Protein AF-H3GX58-F1 (afdb_monomer)

Structure (mmCIF, N/CA/C/O backbone):
data_AF-H3GX58-F1
#
_entry.id   AF-H3GX58-F1
#
loop_
_atom_site.group_PDB
_atom_site.id
_atom_site.type_symbol
_atom_site.label_atom_id
_atom_site.label_alt_id
_atom_site.label_comp_id
_atom_site.label_asym_id
_atom_site.label_entity_id
_atom_site.label_seq_id
_atom_site.pdbx_PDB_ins_code
_atom_site.Cartn_x
_atom_site.Cartn_y
_atom_site.Cartn_z
_atom_site.occupancy
_atom_site.B_iso_or_equiv
_atom_site.auth_seq_id
_atom_site.auth_comp_id
_atom_site.auth_asym_id
_atom_site.auth_atom_id
_atom_site.pdbx_PDB_model_num
ATOM 1 N N . MET A 1 1 ? 19.363 45.556 27.601 1.00 30.59 1 MET A N 1
ATOM 2 C CA . MET A 1 1 ? 18.027 45.518 26.962 1.00 30.59 1 MET A CA 1
ATOM 3 C C . MET A 1 1 ? 18.211 45.062 25.512 1.00 30.59 1 MET A C 1
ATOM 5 O O . MET A 1 1 ? 19.273 45.334 24.973 1.00 30.59 1 MET A O 1
ATOM 9 N N . PRO A 1 2 ? 17.274 44.264 24.977 1.00 46.59 2 PRO A N 1
ATOM 10 C CA . PRO A 1 2 ? 17.452 42.917 24.390 1.00 46.59 2 PRO A CA 1
ATOM 11 C C . PRO A 1 2 ? 17.790 42.963 22.874 1.00 46.59 2 PRO A C 1
ATOM 13 O O . PRO A 1 2 ? 17.798 44.042 22.308 1.00 46.59 2 PRO A O 1
ATOM 16 N N . THR A 1 3 ? 18.159 41.905 22.139 1.00 39.25 3 THR A N 1
ATOM 17 C CA . THR A 1 3 ? 17.587 40.547 22.049 1.00 39.25 3 THR A CA 1
ATOM 18 C C . THR A 1 3 ? 18.581 39.529 21.481 1.00 39.25 3 THR A C 1
ATOM 20 O O . THR A 1 3 ? 19.145 39.726 20.406 1.00 39.25 3 THR A O 1
ATOM 23 N N . SER A 1 4 ? 18.660 38.377 22.146 1.00 47.44 4 SER A N 1
ATOM 24 C CA . SER A 1 4 ? 18.996 37.083 21.553 1.00 47.44 4 SER A CA 1
ATOM 25 C C . SER A 1 4 ? 18.085 36.768 20.365 1.00 47.44 4 SER A C 1
ATOM 27 O O . SER A 1 4 ? 16.869 36.909 20.493 1.00 47.44 4 SER A O 1
ATOM 29 N N . ARG A 1 5 ? 18.624 36.219 19.271 1.00 39.50 5 ARG A N 1
ATOM 30 C CA . ARG A 1 5 ? 17.885 35.249 18.449 1.00 39.50 5 ARG A CA 1
ATOM 31 C C . ARG A 1 5 ? 18.812 34.120 18.018 1.00 39.50 5 ARG A C 1
ATOM 33 O O . ARG A 1 5 ? 19.776 34.314 17.289 1.00 39.50 5 ARG A O 1
ATOM 40 N N . SER A 1 6 ? 18.491 32.952 18.555 1.00 42.06 6 SER A N 1
ATOM 41 C CA . SER A 1 6 ? 19.088 31.651 18.313 1.00 42.06 6 SER A CA 1
ATOM 42 C C . SER A 1 6 ? 19.029 31.275 16.834 1.00 42.06 6 SER A C 1
ATOM 44 O O . SER A 1 6 ? 17.951 31.094 16.268 1.00 42.06 6 SER A O 1
ATOM 46 N N . ILE A 1 7 ? 20.199 31.098 16.230 1.00 50.59 7 ILE A N 1
ATOM 47 C CA . ILE A 1 7 ? 20.369 30.300 15.018 1.00 50.59 7 ILE A CA 1
ATOM 48 C C . ILE A 1 7 ? 20.452 28.852 15.486 1.00 50.59 7 ILE A C 1
ATOM 50 O O . ILE A 1 7 ? 21.436 28.433 16.087 1.00 50.59 7 ILE A O 1
ATOM 54 N N . GLY A 1 8 ? 19.367 28.122 15.277 1.00 52.12 8 GLY A N 1
ATOM 55 C CA . GLY A 1 8 ? 19.248 26.726 15.664 1.00 52.12 8 GLY A CA 1
ATOM 56 C C . GLY A 1 8 ? 18.028 26.100 15.014 1.00 52.12 8 GLY A C 1
ATOM 57 O O . GLY A 1 8 ? 17.199 25.534 15.711 1.00 52.12 8 GLY A O 1
ATOM 58 N N . ARG A 1 9 ? 17.888 26.252 13.691 1.00 50.12 9 ARG A N 1
ATOM 59 C CA . ARG A 1 9 ? 16.948 25.422 12.932 1.00 50.12 9 ARG A CA 1
ATOM 60 C C . ARG A 1 9 ? 17.572 24.044 12.808 1.00 50.12 9 ARG A C 1
ATOM 62 O O . ARG A 1 9 ? 18.655 23.892 12.243 1.00 50.12 9 ARG A O 1
ATOM 69 N N . THR A 1 10 ? 16.932 23.065 13.426 1.00 60.22 10 THR A N 1
ATOM 70 C CA . THR A 1 10 ? 17.384 21.676 13.386 1.00 60.22 10 THR A CA 1
ATOM 71 C C . THR A 1 10 ? 17.009 21.073 12.033 1.00 60.22 10 THR A C 1
ATOM 73 O O . THR A 1 10 ? 15.975 21.408 11.463 1.00 60.22 10 THR A O 1
ATOM 76 N N . ALA A 1 11 ? 17.836 20.167 11.505 1.00 52.00 11 ALA A N 1
ATOM 77 C CA . ALA A 1 11 ? 17.621 19.521 10.202 1.00 52.00 11 ALA A CA 1
ATOM 78 C C . ALA A 1 11 ? 16.260 18.791 10.070 1.00 52.00 11 ALA A C 1
ATOM 80 O O . ALA A 1 11 ? 15.829 18.479 8.961 1.00 52.00 11 ALA A O 1
ATOM 81 N N . MET A 1 12 ? 15.567 18.545 11.189 1.00 49.41 12 MET A N 1
ATOM 82 C CA . MET A 1 12 ? 14.222 17.966 11.209 1.00 49.41 12 MET A CA 1
ATOM 83 C C . MET A 1 12 ? 13.115 18.965 10.836 1.00 49.41 12 MET A C 1
ATOM 85 O O . MET A 1 12 ? 12.102 18.563 10.265 1.00 49.41 12 MET A O 1
ATOM 89 N N . GLU A 1 13 ? 13.295 20.263 11.095 1.00 49.56 13 GLU A N 1
ATOM 90 C CA . GLU A 1 13 ? 12.314 21.287 10.698 1.00 49.56 13 GLU A CA 1
ATOM 91 C C . GLU A 1 13 ? 12.328 21.493 9.178 1.00 49.56 13 GLU A C 1
ATOM 93 O O . GLU A 1 13 ? 11.277 21.617 8.560 1.00 49.56 13 GLU A O 1
ATOM 98 N N . THR A 1 14 ? 13.496 21.387 8.537 1.00 54.09 14 THR A N 1
ATOM 99 C CA . THR A 1 14 ? 13.608 21.458 7.071 1.00 54.09 14 THR A CA 1
ATOM 100 C C . THR A 1 14 ? 12.988 20.261 6.352 1.00 54.09 14 THR A C 1
ATOM 102 O O . THR A 1 14 ? 12.508 20.415 5.233 1.00 54.09 14 THR A O 1
ATOM 105 N N . THR A 1 15 ? 12.953 19.071 6.965 1.00 51.72 15 THR A N 1
ATOM 106 C CA . THR A 1 15 ? 12.225 17.933 6.376 1.00 51.72 15 THR A CA 1
ATOM 107 C C . THR A 1 15 ? 10.717 18.097 6.508 1.00 51.72 15 THR A C 1
ATOM 109 O O . THR A 1 15 ? 9.992 17.698 5.604 1.00 51.72 15 THR A O 1
ATOM 112 N N . LEU A 1 16 ? 10.243 18.720 7.590 1.00 49.31 16 LEU A N 1
ATOM 113 C CA . LEU A 1 16 ? 8.830 19.062 7.757 1.00 49.31 16 LEU A CA 1
ATOM 114 C C . LEU A 1 16 ? 8.387 20.138 6.756 1.00 49.31 16 LEU A C 1
ATOM 116 O O . LEU A 1 16 ? 7.344 19.960 6.133 1.00 49.31 16 LEU A O 1
ATOM 120 N N . ASP A 1 17 ? 9.211 21.163 6.522 1.00 47.44 17 ASP A N 1
ATOM 121 C CA . ASP A 1 17 ? 8.942 22.203 5.519 1.00 47.44 17 ASP A CA 1
ATOM 122 C C . ASP A 1 17 ? 9.031 21.675 4.070 1.00 47.44 17 ASP A C 1
ATOM 124 O O . ASP A 1 17 ? 8.233 22.052 3.217 1.00 47.44 17 ASP A O 1
ATOM 128 N N . PHE A 1 18 ? 9.930 20.728 3.772 1.00 46.81 18 PHE A N 1
ATOM 129 C CA . PHE A 1 18 ? 9.981 20.064 2.457 1.00 46.81 18 PHE A CA 1
ATOM 130 C C . PHE A 1 18 ? 8.740 19.193 2.185 1.00 46.81 18 PHE A C 1
ATOM 132 O O . PHE A 1 18 ? 8.264 19.105 1.052 1.00 46.81 18 PHE A O 1
ATOM 139 N N . ILE A 1 19 ? 8.190 18.560 3.227 1.00 52.06 19 ILE A N 1
ATOM 140 C CA . ILE A 1 19 ? 6.964 17.753 3.139 1.00 52.06 19 ILE A CA 1
ATOM 141 C C . ILE A 1 19 ? 5.721 18.641 2.944 1.00 52.06 19 ILE A C 1
ATOM 143 O O . ILE A 1 19 ? 4.761 18.210 2.295 1.00 52.06 19 ILE A O 1
ATOM 147 N N . THR A 1 20 ? 5.716 19.866 3.477 1.00 56.41 20 THR A N 1
ATOM 148 C CA . THR A 1 20 ? 4.582 20.798 3.367 1.00 56.41 20 THR A CA 1
ATOM 149 C C . THR A 1 20 ? 4.616 21.647 2.095 1.00 56.41 20 THR A C 1
ATOM 151 O O . THR A 1 20 ? 3.553 21.846 1.506 1.00 56.41 20 THR A O 1
ATOM 154 N N . ASP A 1 21 ? 5.789 22.065 1.609 1.00 40.88 21 ASP A N 1
ATOM 155 C CA . ASP A 1 21 ? 5.924 22.950 0.436 1.00 40.88 21 ASP A CA 1
ATOM 156 C C . ASP A 1 21 ? 5.638 22.228 -0.900 1.00 40.88 21 ASP A C 1
ATOM 158 O O . ASP A 1 21 ? 4.966 22.762 -1.777 1.00 40.88 21 ASP A O 1
ATOM 162 N N . TRP A 1 22 ? 5.984 20.939 -1.022 1.00 51.94 22 TRP A N 1
ATOM 163 C CA . TRP A 1 22 ? 5.491 20.075 -2.118 1.00 51.94 22 TRP A CA 1
ATOM 164 C C . TRP A 1 22 ? 4.062 19.542 -1.878 1.00 51.94 22 TRP A C 1
ATOM 166 O O . TRP A 1 22 ? 3.504 18.805 -2.697 1.00 51.94 22 TRP A O 1
ATOM 176 N N . GLY A 1 23 ? 3.462 19.858 -0.727 1.00 47.84 23 GLY A N 1
ATOM 177 C CA . GLY A 1 23 ? 2.254 19.218 -0.212 1.00 47.84 23 GLY A CA 1
ATOM 178 C C . GLY A 1 23 ? 0.922 19.865 -0.601 1.00 47.84 23 GLY A C 1
ATOM 179 O O . GLY A 1 23 ? -0.115 19.258 -0.296 1.00 47.84 23 GLY A O 1
ATOM 180 N N . MET A 1 24 ? 0.928 21.033 -1.257 1.00 48.12 24 MET A N 1
ATOM 181 C CA . MET A 1 24 ? -0.226 21.952 -1.321 1.00 48.12 24 MET A CA 1
ATOM 182 C C . MET A 1 24 ? -0.728 22.348 -2.726 1.00 48.12 24 MET A C 1
ATOM 184 O O . MET A 1 24 ? -1.589 23.214 -2.806 1.00 48.12 24 MET A O 1
ATOM 188 N N . GLU A 1 25 ? -0.287 21.719 -3.823 1.00 50.00 25 GLU A N 1
ATOM 189 C CA . GLU A 1 25 ? -0.652 22.187 -5.186 1.00 50.00 25 GLU A CA 1
ATOM 190 C C . GLU A 1 25 ? -1.432 21.209 -6.084 1.00 50.00 25 GLU A C 1
ATOM 192 O O . GLU A 1 25 ? -1.632 21.496 -7.256 1.00 50.00 25 GLU A O 1
ATOM 197 N N . LEU A 1 26 ? -1.980 20.095 -5.586 1.00 47.66 26 LEU A N 1
ATOM 198 C CA . LEU A 1 26 ? -2.929 19.321 -6.406 1.00 47.66 26 LEU A CA 1
ATOM 199 C C . LEU A 1 26 ? -4.049 18.683 -5.582 1.00 47.66 26 LEU A C 1
ATOM 201 O O . LEU A 1 26 ? -4.007 17.513 -5.203 1.00 47.66 26 LEU A O 1
ATOM 205 N N . ILE A 1 27 ? -5.080 19.485 -5.324 1.00 47.75 27 ILE A N 1
ATOM 206 C CA . ILE A 1 27 ? -6.461 19.004 -5.288 1.00 47.75 27 ILE A CA 1
ATOM 207 C C . ILE A 1 27 ? -7.276 20.002 -6.097 1.00 47.75 27 ILE A C 1
ATOM 209 O O . ILE A 1 27 ? -7.798 20.957 -5.536 1.00 47.75 27 ILE A O 1
ATOM 213 N N . LEU A 1 28 ? -7.399 19.762 -7.396 1.00 46.69 28 LEU A N 1
ATOM 214 C CA . LEU A 1 28 ? -8.618 20.095 -8.116 1.00 46.69 28 LEU A CA 1
ATOM 215 C C . LEU A 1 28 ? -8.896 18.950 -9.086 1.00 46.69 28 LEU A C 1
ATOM 217 O O . LEU A 1 28 ? -8.022 18.548 -9.843 1.00 46.69 28 LEU A O 1
ATOM 221 N N . GLU A 1 29 ? -10.117 18.434 -8.972 1.00 50.06 29 GLU A N 1
ATOM 222 C CA . GLU A 1 29 ? -10.758 17.448 -9.841 1.00 50.06 29 GLU A CA 1
ATOM 223 C C . GLU A 1 29 ? -10.215 16.020 -9.756 1.00 50.06 29 GLU A C 1
ATOM 225 O O . GLU A 1 29 ? -9.290 15.617 -10.449 1.00 50.06 29 GLU A O 1
ATOM 230 N N . LEU A 1 30 ? -10.884 15.212 -8.932 1.00 44.28 30 LEU A N 1
ATOM 231 C CA . LEU A 1 30 ? -11.646 14.087 -9.468 1.00 44.28 30 LEU A CA 1
ATOM 232 C C . LEU A 1 30 ? -12.655 13.615 -8.417 1.00 44.28 30 LEU A C 1
ATOM 234 O O . LEU A 1 30 ? -12.333 12.928 -7.448 1.00 44.28 30 LEU A O 1
ATOM 238 N N . ASP A 1 31 ? -13.892 14.037 -8.653 1.00 49.56 31 ASP A N 1
ATOM 239 C CA . ASP A 1 31 ? -15.086 13.257 -8.374 1.00 49.56 31 ASP A CA 1
ATOM 240 C C . ASP A 1 31 ? -14.928 11.921 -9.125 1.00 49.56 31 ASP A C 1
ATOM 242 O O . ASP A 1 31 ? -14.965 11.886 -10.354 1.00 49.56 31 ASP A O 1
ATOM 246 N N . VAL A 1 32 ? -14.621 10.833 -8.413 1.00 50.28 32 VAL A N 1
ATOM 247 C CA . VAL A 1 32 ? -14.619 9.483 -8.996 1.00 50.28 32 VAL A CA 1
ATOM 248 C C . VAL A 1 32 ? -15.903 8.807 -8.556 1.00 50.28 32 VAL A C 1
ATOM 250 O O . VAL A 1 32 ? -15.949 8.067 -7.572 1.00 50.28 32 VAL A O 1
ATOM 253 N N . GLY A 1 33 ? -16.955 9.115 -9.310 1.00 40.53 33 GLY A N 1
ATOM 254 C CA . GLY A 1 33 ? -18.113 8.253 -9.441 1.00 40.53 33 GLY A CA 1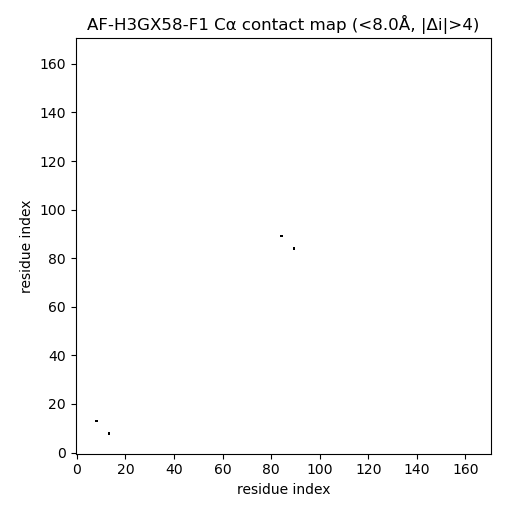
ATOM 255 C C . GLY A 1 33 ? -17.723 6.883 -10.003 1.00 40.53 33 GLY A C 1
ATOM 256 O O . GLY A 1 33 ? -16.738 6.739 -10.723 1.00 40.53 33 GLY A O 1
ATOM 257 N N . GLU A 1 34 ? -18.522 5.891 -9.614 1.00 40.62 34 GLU A N 1
ATOM 258 C CA . GLU A 1 34 ? -18.695 4.577 -10.243 1.00 40.62 34 GLU A CA 1
ATOM 259 C C . GLU A 1 34 ? -17.428 3.871 -10.750 1.00 40.62 34 GLU A C 1
ATOM 261 O O . GLU A 1 34 ? -17.036 3.935 -11.915 1.00 40.62 34 GLU A O 1
ATOM 266 N N . LEU A 1 35 ? -16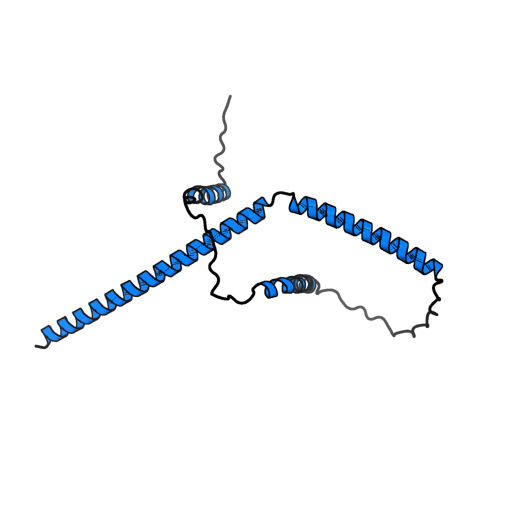.850 3.059 -9.861 1.00 43.09 35 LEU A N 1
ATOM 267 C CA . LEU A 1 35 ? -15.993 1.949 -10.255 1.00 43.09 35 LEU A CA 1
ATOM 268 C C . LEU A 1 35 ? -16.827 0.928 -11.039 1.00 43.09 35 LEU A C 1
ATOM 270 O O . LEU A 1 35 ? -17.618 0.170 -10.479 1.00 43.09 35 LEU A O 1
ATOM 274 N N . ASN A 1 36 ? -16.628 0.952 -12.351 1.00 37.69 36 ASN A N 1
ATOM 275 C CA . ASN A 1 36 ? -17.163 0.011 -13.317 1.00 37.69 36 ASN A CA 1
ATOM 276 C C . ASN A 1 36 ? -16.760 -1.427 -12.939 1.00 37.69 36 ASN A C 1
ATOM 278 O O . ASN A 1 36 ? -15.587 -1.726 -12.704 1.00 37.69 36 ASN A O 1
ATOM 282 N N . ALA A 1 37 ? -17.756 -2.306 -12.861 1.00 46.31 37 ALA A N 1
ATOM 283 C CA . ALA A 1 37 ? -17.604 -3.721 -12.569 1.00 46.31 37 ALA A CA 1
ATOM 284 C C . ALA A 1 37 ? -16.993 -4.442 -13.776 1.00 46.31 37 ALA A C 1
ATOM 286 O O . ALA A 1 37 ? -17.628 -4.548 -14.822 1.00 46.31 37 ALA A O 1
ATOM 287 N N . GLY A 1 38 ? -15.779 -4.968 -13.631 1.00 43.38 38 GLY A N 1
ATOM 288 C CA . GLY A 1 38 ? -15.204 -5.832 -14.657 1.00 43.38 38 GLY A CA 1
ATOM 289 C C . GLY A 1 38 ? -13.691 -5.810 -14.703 1.00 43.38 38 GLY A C 1
ATOM 290 O O . GLY A 1 38 ? -13.142 -5.449 -15.726 1.00 43.38 38 GLY A O 1
ATOM 291 N N . ASP A 1 39 ? -13.039 -6.159 -13.599 1.00 37.88 39 ASP A N 1
ATOM 292 C CA . ASP A 1 39 ? -11.780 -6.906 -13.613 1.00 37.88 39 ASP A CA 1
ATOM 293 C C . ASP A 1 39 ? -11.492 -7.327 -12.177 1.00 37.88 39 ASP A C 1
ATOM 295 O O . ASP A 1 39 ? -11.361 -6.498 -11.284 1.00 37.88 39 ASP A O 1
ATOM 299 N N . SER A 1 40 ? -11.496 -8.637 -11.945 1.00 51.25 40 SER A N 1
ATOM 300 C CA . SER A 1 40 ? -11.355 -9.256 -10.631 1.00 51.25 40 SER A CA 1
ATOM 301 C C . SER A 1 40 ? -9.883 -9.263 -10.204 1.00 51.25 40 SER A C 1
ATOM 303 O O . SER A 1 40 ? -9.110 -10.021 -10.794 1.00 51.25 40 SER A O 1
ATOM 305 N N . PRO A 1 41 ? -9.464 -8.525 -9.156 1.00 46.31 41 PRO A N 1
ATOM 306 C CA . PRO A 1 41 ? -8.197 -8.767 -8.496 1.00 46.31 41 PRO A CA 1
ATOM 307 C C . PRO A 1 41 ? -8.438 -9.701 -7.308 1.00 46.31 41 PRO A C 1
ATOM 309 O O . PRO A 1 41 ? -9.312 -9.483 -6.470 1.00 46.31 41 PRO A O 1
ATOM 312 N N . THR A 1 42 ? -7.654 -10.769 -7.265 1.00 49.94 42 THR A N 1
ATOM 313 C CA . THR A 1 42 ? -7.562 -11.750 -6.185 1.00 49.94 42 THR A CA 1
ATOM 314 C C . THR A 1 42 ? -7.701 -11.095 -4.807 1.00 49.94 42 THR A C 1
ATOM 316 O O . THR A 1 42 ? -6.977 -10.155 -4.478 1.00 49.94 42 THR A O 1
ATOM 319 N N . SER A 1 43 ? -8.662 -11.598 -4.031 1.00 42.16 43 SER A N 1
ATOM 320 C CA . SER A 1 43 ? -9.032 -11.151 -2.688 1.00 42.16 43 SER A CA 1
ATOM 321 C C . SER A 1 43 ? -7.810 -10.994 -1.776 1.00 42.16 43 SER A C 1
ATOM 323 O O . SER A 1 43 ? -7.250 -11.966 -1.282 1.00 42.16 43 SER A O 1
ATOM 325 N N . VAL A 1 44 ? -7.411 -9.747 -1.525 1.00 47.97 44 VAL A N 1
ATOM 326 C CA . VAL A 1 44 ? -6.386 -9.366 -0.533 1.00 47.97 44 VAL A CA 1
ATOM 327 C C . VAL A 1 44 ? -6.891 -9.492 0.913 1.00 47.97 44 VAL A C 1
ATOM 329 O O . VAL A 1 44 ? -6.127 -9.264 1.854 1.00 47.97 44 VAL A O 1
ATOM 332 N N . ALA A 1 45 ? -8.161 -9.870 1.102 1.00 46.19 45 ALA A N 1
ATOM 333 C CA . ALA A 1 45 ? -8.779 -10.036 2.414 1.00 46.19 45 ALA A CA 1
ATOM 334 C C . ALA A 1 45 ? -8.238 -11.254 3.187 1.00 46.19 45 ALA A C 1
ATOM 336 O O . ALA A 1 45 ? -8.230 -11.216 4.412 1.00 46.19 45 ALA A O 1
ATOM 337 N N . ASP A 1 46 ? -7.681 -12.264 2.508 1.00 45.28 46 ASP A N 1
ATOM 338 C CA . ASP A 1 46 ? -7.143 -13.468 3.168 1.00 45.28 46 ASP A CA 1
ATOM 339 C C . ASP A 1 46 ? -5.723 -13.271 3.738 1.00 45.28 46 ASP A C 1
ATOM 341 O O . ASP A 1 46 ? -5.194 -14.130 4.440 1.00 45.28 46 ASP A O 1
ATOM 345 N N . THR A 1 47 ? -5.082 -12.129 3.466 1.00 49.72 47 THR A N 1
ATOM 346 C CA . THR A 1 47 ? -3.707 -11.846 3.925 1.00 49.72 47 THR A CA 1
ATOM 347 C C . THR A 1 47 ? -3.630 -11.198 5.309 1.00 49.72 47 THR A C 1
ATOM 349 O O . THR A 1 47 ? -2.543 -11.132 5.882 1.00 49.72 47 THR A O 1
ATOM 352 N N . PHE A 1 48 ? -4.746 -10.701 5.854 1.00 42.34 48 PHE A N 1
ATOM 353 C CA . PHE A 1 48 ? -4.739 -9.946 7.115 1.00 42.34 48 PHE A CA 1
ATOM 354 C C . PHE A 1 48 ? -4.886 -10.813 8.377 1.00 42.34 48 PHE A C 1
ATOM 356 O O . PHE A 1 48 ? -4.462 -10.375 9.444 1.00 42.34 48 PHE A O 1
ATOM 363 N N . ASP A 1 49 ? -5.354 -12.059 8.258 1.00 48.19 49 ASP A N 1
ATOM 364 C CA . ASP A 1 49 ? -5.475 -12.997 9.391 1.00 48.19 49 ASP A CA 1
ATOM 365 C C . ASP A 1 49 ? -4.136 -13.656 9.798 1.00 48.19 49 ASP A C 1
ATOM 367 O O . ASP A 1 49 ? -4.051 -14.356 10.804 1.00 48.19 49 ASP A O 1
ATOM 371 N N . ALA A 1 50 ? -3.048 -13.421 9.053 1.00 49.12 50 ALA A N 1
ATOM 372 C CA . ALA A 1 50 ? -1.737 -14.033 9.311 1.00 49.12 50 ALA A CA 1
ATOM 373 C C . ALA A 1 50 ? -0.846 -13.257 10.309 1.00 49.12 50 ALA A C 1
ATOM 375 O O . ALA A 1 50 ? 0.272 -13.688 10.606 1.00 49.12 50 ALA A O 1
ATOM 376 N N . ILE A 1 51 ? -1.299 -12.109 10.826 1.00 55.50 51 ILE A N 1
ATOM 377 C CA . ILE A 1 51 ? -0.459 -11.203 11.632 1.00 55.50 51 ILE A CA 1
ATOM 378 C C . ILE A 1 51 ? -0.313 -11.680 13.091 1.00 55.50 51 ILE A C 1
ATOM 380 O O . ILE A 1 51 ? 0.719 -11.419 13.717 1.00 55.50 51 ILE A O 1
ATOM 384 N N . ASP A 1 52 ? -1.246 -12.486 13.605 1.00 57.28 52 ASP A N 1
ATOM 385 C CA . ASP A 1 52 ? -1.179 -13.016 14.979 1.00 57.28 52 ASP A CA 1
ATOM 386 C C . ASP A 1 52 ? -0.005 -13.994 15.200 1.00 57.28 52 ASP A C 1
ATOM 388 O O . ASP A 1 52 ? 0.471 -14.168 16.324 1.00 57.28 52 ASP A O 1
ATOM 392 N N . GLY A 1 53 ? 0.535 -14.589 14.130 1.00 54.75 53 GLY A N 1
ATOM 393 C CA . GLY A 1 53 ? 1.691 -15.491 14.201 1.00 54.75 53 GLY A CA 1
ATOM 394 C C . GLY A 1 53 ? 3.044 -14.784 14.349 1.00 54.75 53 GLY A C 1
ATOM 395 O O . GLY A 1 53 ? 4.001 -15.376 14.855 1.00 54.75 53 GLY A O 1
ATOM 396 N N . PHE A 1 54 ? 3.149 -13.514 13.945 1.00 58.38 54 PHE A N 1
ATOM 397 C CA . PHE A 1 54 ? 4.431 -12.802 13.926 1.00 58.38 54 PHE A CA 1
ATOM 398 C C . PHE A 1 54 ? 4.850 -12.305 15.321 1.00 58.38 54 PHE A C 1
ATOM 400 O O . PHE A 1 54 ? 6.040 -12.260 15.638 1.00 58.38 54 PHE A O 1
ATOM 407 N N . GLY A 1 55 ? 3.879 -12.015 16.196 1.00 58.12 55 GLY A N 1
ATOM 408 C CA . GLY A 1 55 ? 4.139 -11.578 17.573 1.00 58.12 55 GLY A CA 1
ATOM 409 C C . GLY A 1 55 ? 4.807 -12.655 18.436 1.00 58.12 55 GLY A C 1
ATOM 410 O O . GLY A 1 55 ? 5.752 -12.367 19.168 1.00 58.12 55 GLY A O 1
ATOM 411 N N . HIS A 1 56 ? 4.389 -13.917 18.293 1.00 62.31 56 HIS A N 1
ATOM 412 C CA . HIS A 1 56 ? 4.963 -15.037 19.049 1.00 62.31 56 HIS A CA 1
ATOM 413 C C . HIS A 1 56 ? 6.409 -15.359 18.622 1.00 62.31 56 HIS A C 1
ATOM 415 O O . HIS A 1 56 ? 7.232 -15.775 19.440 1.00 62.31 56 HIS A O 1
ATOM 421 N N . PHE A 1 57 ? 6.744 -15.140 17.346 1.00 65.81 57 PHE A N 1
ATOM 422 C CA . PHE A 1 57 ? 8.096 -15.346 16.820 1.00 65.81 57 PHE A CA 1
ATOM 423 C C . PHE A 1 57 ? 9.110 -14.369 17.436 1.00 65.81 57 PHE A C 1
ATOM 425 O O . PHE A 1 57 ? 10.204 -14.779 17.826 1.00 65.81 57 PHE A O 1
ATOM 432 N N . LEU A 1 58 ? 8.731 -13.097 17.602 1.00 64.94 58 LEU A N 1
ATOM 433 C CA . LEU A 1 58 ? 9.605 -12.084 18.199 1.00 64.94 58 LEU A CA 1
ATOM 434 C C . LEU A 1 58 ? 9.787 -12.277 19.712 1.00 64.94 58 LEU A C 1
ATOM 436 O O . LEU A 1 58 ? 10.890 -12.065 20.211 1.00 64.94 58 LEU A O 1
ATOM 440 N N . SER A 1 59 ? 8.762 -12.753 20.430 1.00 60.78 59 SER A N 1
ATOM 441 C CA . SER A 1 59 ? 8.889 -13.084 21.859 1.00 60.78 59 SER A CA 1
ATOM 442 C C . SER A 1 59 ? 9.780 -14.303 22.123 1.00 60.78 59 SER A C 1
ATOM 444 O O . SER A 1 59 ? 10.462 -14.346 23.142 1.00 60.78 59 SER A O 1
ATOM 446 N N . SER A 1 60 ? 9.826 -15.277 21.208 1.00 56.50 60 SER A N 1
ATOM 447 C CA . SER A 1 60 ? 10.671 -16.469 21.372 1.00 56.50 60 SER A CA 1
ATOM 448 C C . SER A 1 60 ? 12.150 -16.226 21.042 1.00 56.50 60 SER A C 1
ATOM 450 O O . SER A 1 60 ? 12.996 -17.027 21.439 1.00 56.50 60 SER A O 1
ATOM 452 N N . ALA A 1 61 ? 12.482 -15.160 20.308 1.00 54.09 61 ALA A N 1
ATOM 453 C CA . ALA A 1 61 ? 13.844 -14.903 19.839 1.00 54.09 61 ALA A CA 1
ATOM 454 C C . ALA A 1 61 ? 14.753 -14.244 20.896 1.00 54.09 61 ALA A C 1
ATOM 456 O O . ALA A 1 61 ? 15.972 -14.226 20.726 1.00 54.09 61 ALA A O 1
ATOM 457 N N . THR A 1 62 ? 14.191 -13.715 21.989 1.00 52.53 62 THR A N 1
ATOM 458 C CA . THR A 1 62 ? 14.944 -12.919 22.977 1.00 52.53 62 THR A CA 1
ATOM 459 C C . THR A 1 62 ? 15.287 -13.642 24.279 1.00 52.53 62 THR A C 1
ATOM 461 O O . THR A 1 62 ? 15.987 -13.068 25.108 1.00 52.53 62 THR A O 1
ATOM 464 N N . GLU A 1 63 ? 14.871 -14.896 24.476 1.00 47.28 63 GLU A N 1
ATOM 465 C CA . GLU A 1 63 ? 15.036 -15.589 25.763 1.00 47.28 63 GLU A CA 1
ATOM 466 C C . GLU A 1 63 ? 15.799 -16.916 25.628 1.00 47.28 63 GLU A C 1
ATOM 468 O O . GLU A 1 63 ? 15.306 -18.001 25.914 1.00 47.28 63 GLU A O 1
ATOM 473 N N . ALA A 1 64 ? 17.054 -16.834 25.182 1.00 51.94 64 ALA A N 1
ATOM 474 C CA . ALA A 1 64 ? 17.991 -17.953 25.237 1.00 51.94 64 ALA A CA 1
ATOM 475 C C . ALA A 1 64 ? 19.227 -17.553 26.044 1.00 51.94 64 ALA A C 1
ATOM 477 O O . ALA A 1 64 ? 20.208 -17.068 25.482 1.00 51.94 64 ALA A O 1
ATOM 478 N N . LYS A 1 65 ? 19.153 -17.745 27.368 1.00 52.34 65 LYS A N 1
ATOM 479 C CA . LYS A 1 65 ? 20.277 -18.026 28.281 1.00 52.34 65 LYS A CA 1
ATOM 480 C C . LYS A 1 65 ? 19.752 -18.142 29.714 1.00 52.34 65 LYS A C 1
ATOM 482 O O . LYS A 1 65 ? 19.667 -17.138 30.409 1.00 52.34 65 LYS A O 1
ATOM 487 N N . GLN A 1 66 ? 19.494 -19.364 30.179 1.00 42.81 66 GLN A N 1
ATOM 488 C CA . GLN A 1 66 ? 19.779 -19.730 31.569 1.00 42.81 66 GLN A CA 1
ATOM 489 C C . GLN A 1 66 ? 19.853 -21.250 31.753 1.00 42.81 66 GLN A C 1
ATOM 491 O O . GLN A 1 66 ? 19.090 -22.027 31.189 1.00 42.81 66 GLN A O 1
ATOM 496 N N . SER A 1 67 ? 20.886 -21.629 32.494 1.00 42.56 67 SER A N 1
ATOM 497 C CA . SER A 1 67 ? 21.412 -22.959 32.782 1.00 42.56 67 SER A CA 1
ATOM 498 C C . SER A 1 67 ? 20.414 -23.907 33.445 1.00 42.56 67 SER A C 1
ATOM 500 O O . SER A 1 67 ? 19.698 -23.517 34.360 1.00 42.56 67 SER A O 1
ATOM 502 N N . ILE A 1 68 ? 20.471 -25.176 33.039 1.00 43.59 68 ILE A N 1
ATOM 503 C CA . ILE A 1 68 ? 19.714 -26.311 33.580 1.00 43.59 68 ILE A CA 1
ATOM 504 C C . ILE A 1 68 ? 20.232 -26.680 34.984 1.00 43.59 68 ILE A C 1
ATOM 506 O O . ILE A 1 68 ? 21.402 -27.052 35.102 1.00 43.59 68 ILE A O 1
ATOM 510 N N . PRO A 1 69 ? 19.389 -26.694 36.035 1.00 42.19 69 PRO A N 1
ATOM 511 C CA . PRO A 1 69 ? 19.632 -27.482 37.233 1.00 42.19 69 PRO A CA 1
ATOM 512 C C . PRO A 1 69 ? 18.943 -28.845 37.091 1.00 42.19 69 PRO A C 1
ATOM 514 O O . PRO A 1 69 ? 17.734 -28.944 36.886 1.00 42.19 69 PRO A O 1
ATOM 517 N N . VAL A 1 70 ? 19.733 -29.906 37.225 1.00 52.72 70 VAL A N 1
ATOM 518 C CA . VAL A 1 70 ? 19.268 -31.291 37.353 1.00 52.72 70 VAL A CA 1
ATOM 519 C C . VAL A 1 70 ? 18.487 -31.437 38.667 1.00 52.72 70 VAL A C 1
ATOM 521 O O . VAL A 1 70 ? 19.044 -31.202 39.737 1.00 52.72 70 VAL A O 1
ATOM 524 N N . GLN A 1 71 ? 17.217 -31.849 38.601 1.00 52.34 71 GLN A N 1
ATOM 525 C CA . GLN A 1 71 ? 16.412 -32.291 39.752 1.00 52.34 71 GLN A CA 1
ATOM 526 C C . GLN A 1 71 ? 15.535 -33.502 39.365 1.00 52.34 71 GLN A C 1
ATOM 528 O O . GLN A 1 71 ? 15.244 -33.698 38.183 1.00 52.34 71 GLN A O 1
ATOM 533 N N . PRO A 1 72 ? 15.197 -34.368 40.337 1.00 49.25 72 PRO A N 1
ATOM 534 C CA . PRO A 1 72 ? 15.058 -35.803 40.130 1.00 49.25 72 PRO A CA 1
ATOM 535 C C . PRO A 1 72 ? 13.612 -36.275 39.918 1.00 49.25 72 PRO A C 1
ATOM 537 O O . PRO A 1 72 ? 12.668 -35.675 40.413 1.00 49.25 72 PRO A O 1
ATOM 540 N N . SER A 1 73 ? 13.515 -37.419 39.231 1.00 55.47 73 SER A N 1
ATOM 541 C CA . SER A 1 73 ? 12.487 -38.479 39.259 1.00 55.47 73 SER A CA 1
ATOM 542 C C . SER A 1 73 ? 11.003 -38.105 39.499 1.00 55.47 73 SER A C 1
ATOM 544 O O . SER A 1 73 ? 10.645 -37.626 40.577 1.00 55.47 73 SER A O 1
ATOM 546 N N . PRO A 1 74 ? 10.087 -38.441 38.566 1.00 53.34 74 PRO A N 1
ATOM 547 C CA . PRO A 1 74 ? 8.660 -38.181 38.724 1.00 53.34 74 PRO A CA 1
ATOM 548 C C . PRO A 1 74 ? 8.027 -39.112 39.771 1.00 53.34 74 PRO A C 1
ATOM 550 O O . PRO A 1 74 ? 7.901 -40.320 39.574 1.00 53.34 74 PRO A O 1
ATOM 553 N N . GLN A 1 75 ? 7.570 -38.531 40.882 1.00 54.75 75 GLN A N 1
ATOM 554 C CA . GLN A 1 75 ? 6.659 -39.199 41.810 1.00 54.75 75 GLN A CA 1
ATOM 555 C C . GLN A 1 75 ? 5.273 -39.371 41.165 1.00 54.75 75 GLN A C 1
ATOM 557 O O . GLN A 1 75 ? 4.748 -38.456 40.529 1.00 54.75 75 GLN A O 1
ATOM 562 N N . CYS A 1 76 ? 4.679 -40.555 41.352 1.00 50.41 76 CYS A N 1
ATOM 563 C CA . CYS A 1 76 ? 3.341 -40.924 40.886 1.00 50.41 76 CYS A CA 1
ATOM 564 C C . CYS A 1 76 ? 2.278 -39.848 41.192 1.00 50.41 76 CYS A C 1
ATOM 566 O O . CYS A 1 76 ? 2.157 -39.427 42.348 1.00 50.41 76 CYS A O 1
ATOM 568 N N . PRO A 1 77 ? 1.430 -39.457 40.219 1.00 56.91 77 PRO A N 1
ATOM 569 C CA . PRO A 1 77 ? 0.328 -38.545 40.479 1.00 56.91 77 PRO A CA 1
ATOM 570 C C . PRO A 1 77 ? -0.718 -39.243 41.351 1.00 56.91 77 PRO A C 1
ATOM 572 O O . PRO A 1 77 ? -1.410 -40.170 40.929 1.00 56.91 77 PRO A O 1
ATOM 575 N N . THR A 1 78 ? -0.862 -38.776 42.589 1.00 58.56 78 THR A N 1
ATOM 576 C CA . THR A 1 78 ? -1.998 -39.150 43.426 1.00 58.56 78 THR A CA 1
ATOM 577 C C . THR A 1 78 ? -3.278 -38.627 42.768 1.00 58.56 78 THR A C 1
ATOM 579 O O . THR A 1 78 ? -3.457 -37.430 42.537 1.00 58.56 78 THR A O 1
ATOM 582 N N . SER A 1 79 ? -4.174 -39.547 42.407 1.00 60.84 79 SER A N 1
ATOM 583 C CA . SER A 1 79 ? -5.460 -39.239 41.780 1.00 60.84 79 SER A CA 1
ATOM 584 C C . SER A 1 79 ? -6.303 -38.367 42.726 1.00 60.84 79 SER A C 1
ATOM 586 O O . SER A 1 79 ? -6.886 -38.855 43.702 1.00 60.84 79 SER A O 1
ATOM 588 N N . LYS A 1 80 ? -6.395 -37.064 42.439 1.00 68.19 80 LYS A N 1
ATOM 589 C CA . LYS A 1 80 ? -7.322 -36.161 43.129 1.00 68.19 80 LYS A CA 1
ATOM 590 C C . LYS A 1 80 ? -8.745 -36.522 42.699 1.00 68.19 80 LYS A C 1
ATOM 592 O O . LYS A 1 80 ? -9.135 -36.290 41.558 1.00 68.19 80 LYS A O 1
ATOM 597 N N . LYS A 1 81 ? -9.527 -37.100 43.617 1.00 61.09 81 LYS A N 1
ATOM 598 C CA . LYS A 1 81 ? -10.947 -37.420 43.401 1.00 61.09 81 LYS A CA 1
ATOM 599 C C . LYS A 1 81 ? -11.689 -36.160 42.937 1.00 61.09 81 LYS A C 1
ATOM 601 O O . LYS A 1 81 ? -11.775 -35.173 43.668 1.00 61.09 81 LYS A O 1
ATOM 606 N N . ARG A 1 82 ? -12.215 -36.203 41.712 1.00 66.69 82 ARG A N 1
ATOM 607 C CA . ARG A 1 82 ? -12.972 -35.123 41.070 1.00 66.69 82 ARG A CA 1
ATOM 608 C C . ARG A 1 82 ? -14.260 -34.892 41.870 1.00 66.69 82 ARG A C 1
ATOM 610 O O . ARG A 1 82 ? -15.164 -35.725 41.850 1.00 66.69 82 ARG A O 1
ATOM 617 N N . LYS A 1 83 ? -14.316 -33.805 42.648 1.00 74.56 83 LYS A N 1
ATOM 618 C CA . LYS A 1 83 ? -15.511 -33.445 43.426 1.00 74.56 83 LYS A CA 1
ATOM 619 C C . LYS A 1 83 ? -16.638 -33.098 42.452 1.00 74.56 83 LYS A C 1
ATOM 621 O O . LYS A 1 83 ? -16.430 -32.321 41.523 1.00 74.56 83 LYS A O 1
ATOM 626 N N . ARG A 1 84 ? -17.815 -33.692 42.650 1.00 77.19 84 ARG A N 1
ATOM 627 C CA . ARG A 1 84 ? -19.016 -33.355 41.879 1.00 77.19 84 ARG A CA 1
ATOM 628 C C . ARG A 1 84 ? -19.458 -31.948 42.282 1.00 77.19 84 ARG A C 1
ATOM 630 O O . ARG A 1 84 ? -19.703 -31.718 43.463 1.00 77.19 84 ARG A O 1
ATOM 637 N N . GLN A 1 85 ? -19.520 -31.023 41.327 1.00 78.62 85 GLN A N 1
ATOM 638 C CA . GLN A 1 85 ? -20.127 -29.714 41.557 1.00 78.62 85 GLN A CA 1
ATOM 639 C C . GLN A 1 85 ? -21.636 -29.889 41.679 1.00 78.62 85 GLN A C 1
ATOM 641 O O . GLN A 1 85 ? -22.250 -30.628 40.906 1.00 78.62 85 GLN A O 1
ATOM 646 N N . THR A 1 86 ? -22.231 -29.246 42.678 1.00 88.00 86 THR A N 1
ATOM 647 C CA . THR A 1 86 ? -23.690 -29.218 42.778 1.00 88.00 86 THR A CA 1
ATOM 648 C C . THR A 1 86 ? -24.247 -28.255 41.727 1.00 88.00 86 THR A C 1
ATOM 650 O O . THR A 1 86 ? -23.572 -27.283 41.381 1.00 88.00 86 THR A O 1
ATOM 653 N N . PRO A 1 87 ? -25.485 -28.458 41.243 1.00 90.19 87 PRO A N 1
ATOM 654 C CA . PRO A 1 87 ? -26.108 -27.534 40.294 1.00 90.19 87 PRO A CA 1
ATOM 655 C C . PRO A 1 87 ? -26.078 -26.075 40.771 1.00 90.19 87 PRO A C 1
ATOM 657 O O . PRO A 1 87 ? -25.830 -25.170 39.986 1.00 90.19 87 PRO A O 1
ATOM 660 N N . LYS A 1 88 ? -26.236 -25.850 42.083 1.00 92.38 88 LYS A N 1
ATOM 661 C CA . LYS A 1 88 ? -26.130 -24.520 42.695 1.00 92.38 88 LYS A CA 1
ATOM 662 C C . LYS A 1 88 ? -24.737 -23.900 42.527 1.00 92.38 88 LYS A C 1
ATOM 664 O O . LYS A 1 88 ? -24.639 -22.744 42.143 1.00 92.38 88 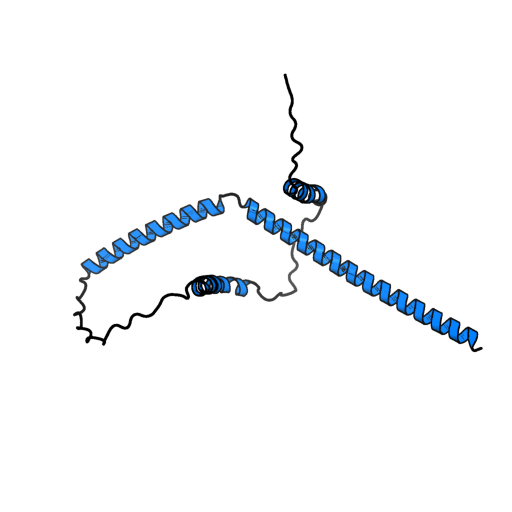LYS A O 1
ATOM 669 N N . GLN A 1 89 ? -23.673 -24.668 42.773 1.00 92.38 89 GLN A N 1
ATOM 670 C CA . GLN A 1 89 ? -22.296 -24.186 42.605 1.00 92.38 89 GLN A CA 1
ATOM 671 C C . GLN A 1 89 ? -21.987 -23.819 41.154 1.00 92.38 89 GLN A C 1
ATOM 673 O O . GLN A 1 89 ? -21.258 -22.860 40.912 1.00 92.38 89 GLN A O 1
ATOM 678 N N . GLU A 1 90 ? -22.542 -24.564 40.199 1.00 93.25 90 GLU A N 1
ATOM 679 C CA . GLU A 1 90 ? -22.374 -24.243 38.784 1.00 93.25 90 GLU A CA 1
ATOM 680 C C . GLU A 1 90 ? -23.150 -22.978 38.401 1.00 93.25 90 GLU A C 1
ATOM 682 O O . GLU A 1 90 ? -22.594 -22.111 37.739 1.00 93.25 90 GLU A O 1
ATOM 687 N N . ILE A 1 91 ? -24.381 -22.801 38.893 1.00 95.50 91 ILE A N 1
ATOM 688 C CA . ILE A 1 91 ? -25.153 -21.565 38.677 1.00 95.50 91 ILE A CA 1
ATOM 689 C C . ILE A 1 91 ? -24.413 -20.344 39.240 1.00 95.50 91 ILE A C 1
ATOM 691 O O . ILE A 1 91 ? -24.295 -19.330 38.553 1.00 95.50 91 ILE A O 1
ATOM 695 N N . ASP A 1 92 ? -23.883 -20.434 40.461 1.00 96.12 92 ASP A N 1
ATOM 696 C CA . ASP A 1 92 ? -23.149 -19.326 41.084 1.00 96.12 92 ASP A CA 1
ATOM 697 C C . ASP A 1 92 ? -21.865 -18.998 40.303 1.00 96.12 92 ASP A C 1
ATOM 699 O O . ASP A 1 92 ? -21.543 -17.829 40.073 1.00 96.12 92 ASP A O 1
ATOM 703 N N . ARG A 1 93 ? -21.160 -20.027 39.817 1.00 95.88 93 ARG A N 1
ATOM 704 C CA . ARG A 1 93 ? -19.986 -19.865 38.951 1.00 95.88 93 ARG A CA 1
ATOM 705 C C . ARG A 1 93 ? -20.342 -19.203 37.620 1.00 95.88 93 ARG A C 1
ATOM 707 O O . ARG A 1 93 ? -19.619 -18.309 37.185 1.00 95.88 93 ARG A O 1
ATOM 714 N N . LEU A 1 94 ? -21.422 -19.640 36.976 1.00 96.75 94 LEU A N 1
ATOM 715 C CA . LEU A 1 94 ? -21.866 -19.100 35.692 1.00 96.75 94 LEU A CA 1
ATOM 716 C C . LEU A 1 94 ? -22.289 -17.637 35.821 1.00 96.75 94 LEU A C 1
ATOM 718 O O . LEU A 1 94 ? -21.880 -16.832 34.993 1.00 96.75 94 LEU A O 1
ATOM 722 N N . ARG A 1 95 ? -22.994 -17.265 36.894 1.00 97.75 95 ARG A N 1
ATOM 723 C CA . ARG A 1 95 ? -23.344 -15.861 37.182 1.00 97.75 95 ARG A CA 1
ATOM 724 C C . ARG A 1 95 ? -22.113 -14.984 37.384 1.00 97.75 95 ARG A C 1
ATOM 726 O O . ARG A 1 95 ? -22.063 -13.859 36.897 1.00 97.75 95 ARG A O 1
ATOM 733 N N . LEU A 1 96 ? -21.101 -15.496 38.085 1.00 97.56 96 LEU A N 1
ATOM 734 C CA . LEU A 1 96 ? -19.841 -14.777 38.257 1.00 97.56 96 LEU A CA 1
ATOM 735 C C . LEU A 1 96 ? -19.101 -14.615 36.921 1.00 97.56 96 LEU A C 1
ATOM 737 O O . LEU A 1 96 ? -18.523 -13.560 36.663 1.00 97.56 96 LEU A O 1
ATOM 741 N N . LEU A 1 97 ? -19.102 -15.644 36.071 1.00 97.62 97 LEU A N 1
ATOM 742 C CA . LEU A 1 97 ? -18.511 -15.568 34.734 1.00 97.62 97 LEU A CA 1
ATOM 743 C C . LEU A 1 97 ? -19.251 -14.570 33.847 1.00 97.62 97 LEU A C 1
ATOM 745 O O . LEU A 1 97 ? -18.597 -13.726 33.246 1.00 97.62 97 LEU A O 1
ATOM 749 N N . GLU A 1 98 ? -20.580 -14.629 33.813 1.00 98.00 98 GLU A N 1
ATOM 750 C CA . GLU A 1 98 ? -21.428 -13.680 33.093 1.00 98.00 98 GLU A CA 1
ATOM 751 C C . GLU A 1 98 ? -21.113 -12.248 33.526 1.00 98.00 98 GLU A C 1
ATOM 753 O O . GLU A 1 98 ? -20.748 -11.428 32.692 1.00 98.00 98 GLU A O 1
ATOM 758 N N . TYR A 1 99 ? -21.122 -11.972 34.832 1.00 98.06 99 TYR A N 1
ATOM 759 C CA . TYR A 1 99 ? -20.783 -10.653 35.363 1.00 98.06 99 TYR A CA 1
ATOM 760 C C . TYR A 1 99 ? -19.397 -10.167 34.905 1.00 98.06 99 TYR A C 1
ATOM 762 O O . TYR A 1 99 ? -19.247 -9.033 34.449 1.00 98.06 99 TYR A O 1
ATOM 770 N N . ASN A 1 100 ? -18.375 -11.024 34.994 1.00 97.50 100 ASN A N 1
ATOM 771 C CA . ASN A 1 100 ? -17.016 -10.660 34.590 1.00 97.50 100 ASN A CA 1
ATOM 772 C C . ASN A 1 100 ? -16.895 -10.432 33.079 1.00 97.50 100 ASN A C 1
ATOM 774 O O . ASN A 1 100 ? -16.192 -9.514 32.656 1.00 97.50 100 ASN A O 1
ATOM 778 N N . LEU A 1 101 ? -17.555 -11.262 32.271 1.00 97.50 101 LEU A N 1
ATOM 779 C CA . LEU A 1 101 ? -17.540 -11.142 30.816 1.00 97.50 101 LEU A CA 1
ATOM 780 C C . LEU A 1 101 ? -18.281 -9.886 30.364 1.00 97.50 101 LEU A C 1
ATOM 782 O O . LEU A 1 101 ? -17.733 -9.147 29.553 1.00 97.50 101 LEU A O 1
ATOM 786 N N . THR A 1 102 ? -19.450 -9.597 30.936 1.00 97.56 102 THR A N 1
ATOM 787 C CA . THR A 1 102 ? -20.206 -8.369 30.659 1.00 97.56 102 THR A CA 1
ATOM 788 C C . THR A 1 102 ? -19.379 -7.139 31.003 1.00 97.56 102 THR A C 1
ATOM 790 O O . THR A 1 102 ? -19.201 -6.265 30.160 1.00 97.56 102 THR A O 1
ATOM 793 N N . ARG A 1 103 ? -18.752 -7.118 32.185 1.00 97.38 103 ARG A N 1
ATOM 794 C CA . ARG A 1 103 ? -17.870 -6.015 32.584 1.00 97.38 103 ARG A CA 1
ATOM 795 C C . ARG A 1 103 ? -16.686 -5.841 31.630 1.00 97.38 103 ARG A C 1
ATOM 797 O O . ARG A 1 103 ? -16.308 -4.718 31.312 1.00 97.38 103 ARG A O 1
ATOM 804 N N . ARG A 1 104 ? -16.094 -6.948 31.170 1.00 95.94 104 ARG A N 1
ATOM 805 C CA . ARG A 1 104 ? -14.969 -6.912 30.228 1.00 95.94 104 ARG A CA 1
ATOM 806 C C . ARG A 1 104 ? -15.401 -6.424 28.846 1.00 95.94 104 ARG A C 1
ATOM 808 O O . ARG A 1 104 ? -14.664 -5.688 28.193 1.00 95.94 104 ARG A O 1
ATOM 815 N N . LEU A 1 105 ? -16.597 -6.808 28.418 1.00 95.88 105 LEU A N 1
ATOM 816 C CA . LEU A 1 105 ? -17.195 -6.360 27.169 1.00 95.88 105 LEU A CA 1
ATOM 817 C C . LEU A 1 105 ? -17.466 -4.852 27.221 1.00 95.88 105 LEU A C 1
ATOM 819 O O . LEU A 1 105 ? -17.057 -4.144 26.305 1.00 95.88 105 LEU A O 1
ATOM 823 N N . GLU A 1 106 ? -18.042 -4.349 28.314 1.00 95.00 106 GLU A N 1
ATOM 824 C CA . GLU A 1 106 ? -18.252 -2.913 28.534 1.00 95.00 106 GLU A CA 1
ATOM 825 C C . GLU A 1 106 ? -16.936 -2.125 28.478 1.00 95.00 106 GLU A C 1
ATOM 827 O O . GLU A 1 106 ? -16.868 -1.108 27.790 1.00 95.00 106 GLU A O 1
ATOM 832 N N . THR A 1 107 ? -15.865 -2.607 29.124 1.00 92.88 107 THR A N 1
ATOM 833 C CA . THR A 1 107 ? -14.550 -1.944 29.048 1.00 92.88 107 THR A CA 1
ATOM 834 C C . THR A 1 107 ? -14.005 -1.893 27.625 1.00 92.88 107 THR A C 1
ATOM 836 O O . THR A 1 107 ? -13.593 -0.828 27.172 1.00 92.88 107 THR A O 1
ATOM 839 N N . VAL A 1 108 ? -14.070 -3.007 26.888 1.00 91.62 108 VAL A N 1
ATOM 840 C CA . VAL A 1 108 ? -13.582 -3.063 25.501 1.00 91.62 108 VAL A CA 1
ATOM 841 C C . VAL A 1 108 ? -14.425 -2.172 24.592 1.00 91.62 108 VAL A C 1
ATOM 843 O O . VAL A 1 108 ? -13.890 -1.503 23.712 1.00 91.62 108 VAL A O 1
ATOM 846 N N . GLN A 1 109 ? -15.740 -2.116 24.800 1.00 89.19 109 GLN A N 1
ATOM 847 C CA . GLN A 1 109 ? -16.606 -1.216 24.045 1.00 89.19 109 GLN A CA 1
ATOM 848 C C . GLN A 1 109 ? -16.264 0.246 24.320 1.00 89.19 109 GLN A C 1
ATOM 850 O O . GLN A 1 109 ? -16.127 1.013 23.365 1.00 89.19 109 GLN A O 1
ATOM 855 N N . LEU A 1 110 ? -16.060 0.621 25.584 1.00 85.56 110 LEU A N 1
ATOM 856 C CA . LEU A 1 110 ? -15.674 1.978 25.961 1.00 85.56 110 LEU A CA 1
ATOM 857 C C . LEU A 1 110 ? -14.333 2.374 25.320 1.00 85.56 110 LEU A C 1
ATOM 859 O O . LEU A 1 110 ? -14.240 3.434 24.705 1.00 85.56 110 LEU A O 1
ATOM 863 N N . GLU A 1 111 ? -13.331 1.494 25.386 1.00 82.75 111 GLU A N 1
ATOM 864 C CA . GLU A 1 111 ? -12.020 1.672 24.744 1.00 82.75 111 GLU A CA 1
ATOM 865 C C . GLU A 1 111 ? -12.130 1.750 23.215 1.00 82.75 111 GLU A C 1
ATOM 867 O O . GLU A 1 111 ? -11.516 2.596 22.573 1.00 82.75 111 GLU A O 1
ATOM 872 N N . SER A 1 112 ? -12.963 0.915 22.596 1.00 77.44 112 SER A N 1
ATOM 873 C CA . SER A 1 112 ? -13.167 0.965 21.146 1.00 77.44 112 SER A CA 1
ATOM 874 C C . SER A 1 112 ? -13.856 2.259 20.708 1.00 77.44 112 SER A C 1
ATOM 876 O O . SER A 1 112 ? -13.549 2.790 19.640 1.00 77.44 112 SER A O 1
ATOM 878 N N . HIS A 1 113 ? -14.760 2.801 21.529 1.00 71.44 113 HIS A N 1
ATOM 879 C CA . HIS A 1 113 ? -15.412 4.077 21.267 1.00 71.44 113 HIS A CA 1
ATOM 880 C C . HIS A 1 113 ? -14.443 5.246 21.424 1.00 71.44 113 HIS A C 1
ATOM 882 O O . HIS A 1 113 ? -14.501 6.165 20.607 1.00 71.44 113 HIS A O 1
ATOM 888 N N . THR A 1 114 ? -13.524 5.213 22.393 1.00 64.81 114 THR A N 1
ATOM 889 C CA .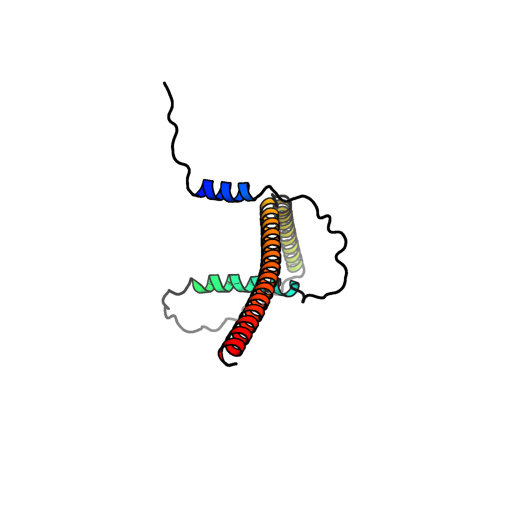 THR A 1 114 ? -12.478 6.240 22.513 1.00 64.81 114 THR A CA 1
ATOM 890 C C . THR A 1 114 ? -11.445 6.139 21.395 1.00 64.81 114 THR A C 1
ATOM 892 O O . THR A 1 114 ? -11.043 7.175 20.882 1.00 64.81 114 THR A O 1
ATOM 895 N N . VAL A 1 115 ? -11.082 4.939 20.933 1.00 65.00 115 VAL A N 1
ATOM 896 C CA . VAL A 1 115 ? -10.179 4.746 19.780 1.00 65.00 115 VAL A CA 1
ATOM 897 C C . VAL A 1 115 ? -10.848 5.139 18.458 1.00 65.00 115 VAL A C 1
ATOM 899 O O . VAL A 1 115 ? -10.216 5.745 17.601 1.00 65.00 115 VAL A O 1
ATOM 902 N N . ARG A 1 116 ? -12.143 4.853 18.277 1.00 63.00 116 ARG A N 1
ATOM 903 C CA . ARG A 1 116 ? -12.893 5.285 17.082 1.00 63.00 116 ARG A CA 1
ATOM 904 C C . ARG A 1 116 ? -13.175 6.787 17.066 1.00 63.00 116 ARG A C 1
ATOM 906 O O . ARG A 1 116 ? -13.256 7.364 15.983 1.00 63.00 116 ARG A O 1
ATOM 913 N N . SER A 1 117 ? -13.338 7.400 18.239 1.00 59.78 117 SER A N 1
ATOM 914 C CA . SER A 1 117 ? -13.604 8.841 18.382 1.00 59.78 117 SER A CA 1
ATOM 915 C C . SER A 1 117 ? -12.324 9.674 18.506 1.00 59.78 117 SER A C 1
ATOM 917 O O . SER A 1 117 ? -12.346 10.873 18.240 1.00 59.78 117 SER A O 1
ATOM 919 N N . GLY A 1 118 ? -11.211 9.055 18.899 1.00 57.34 118 GLY A N 1
ATOM 920 C CA . GLY A 1 118 ? -9.902 9.674 19.040 1.00 57.34 118 GLY A CA 1
ATOM 921 C C . GLY A 1 118 ? -9.196 9.768 17.696 1.00 57.34 118 GLY A C 1
ATOM 922 O O . GLY A 1 118 ? -8.680 8.780 17.193 1.00 57.34 118 GLY A O 1
ATOM 923 N N . ASP A 1 119 ? -9.204 10.969 17.118 1.00 63.06 119 ASP A N 1
ATOM 924 C CA . ASP A 1 119 ? -8.276 11.454 16.095 1.00 63.06 119 ASP A CA 1
ATOM 925 C C . ASP A 1 119 ? -7.726 10.394 15.117 1.00 63.06 119 ASP A C 1
ATOM 927 O O . ASP A 1 119 ? -6.528 10.129 15.044 1.00 63.06 119 ASP A O 1
ATOM 931 N N . ASN A 1 120 ? -8.593 9.916 14.216 1.00 71.94 120 ASN A N 1
ATOM 932 C CA . ASN A 1 120 ? -8.242 9.188 12.980 1.00 71.94 120 ASN A CA 1
ATOM 933 C C . ASN A 1 120 ? -7.288 9.961 12.032 1.00 71.94 120 ASN A C 1
ATOM 935 O O . ASN A 1 120 ? -7.094 9.572 10.880 1.00 71.94 120 ASN A O 1
ATOM 939 N N . LYS A 1 121 ? -6.704 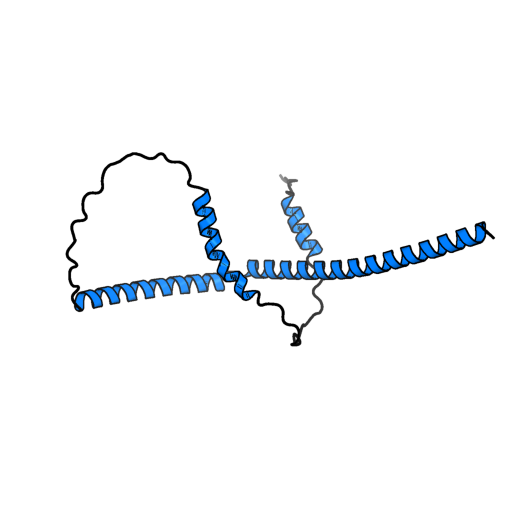11.077 12.476 1.00 76.88 121 LYS A N 1
ATOM 940 C CA . LYS A 1 121 ? -5.810 11.954 11.717 1.00 76.88 121 LYS A CA 1
ATOM 941 C C . LYS A 1 121 ? -4.590 11.197 11.204 1.00 76.88 121 LYS A C 1
ATOM 943 O O . LYS A 1 121 ? -4.221 11.386 10.049 1.00 76.88 121 LYS A O 1
ATOM 948 N N . GLU A 1 122 ? -4.020 10.308 12.014 1.00 80.88 122 GLU A N 1
ATOM 949 C CA . GLU A 1 122 ? -2.884 9.477 11.608 1.00 80.88 122 GLU A CA 1
ATOM 950 C C . GLU A 1 122 ? -3.277 8.483 10.504 1.00 80.88 122 GLU A C 1
ATOM 952 O O . GLU A 1 122 ? -2.622 8.407 9.465 1.00 80.88 122 GLU A O 1
ATOM 957 N N . LEU A 1 123 ? -4.406 7.786 10.663 1.00 82.69 123 LEU A N 1
ATOM 958 C CA . LEU A 1 123 ? -4.918 6.871 9.640 1.00 82.69 123 LEU A CA 1
ATOM 959 C C . LEU A 1 123 ? -5.222 7.611 8.325 1.00 82.69 123 LEU A C 1
ATOM 961 O O . LEU A 1 123 ? -4.902 7.127 7.239 1.00 82.69 123 LEU A O 1
ATOM 965 N N . ILE A 1 124 ? -5.838 8.793 8.413 1.00 84.94 124 ILE A N 1
ATOM 966 C CA . ILE A 1 124 ? -6.136 9.646 7.255 1.00 84.94 124 ILE A CA 1
ATOM 967 C C . ILE A 1 124 ? -4.838 10.112 6.587 1.00 84.94 124 ILE A C 1
ATOM 969 O O . ILE A 1 124 ? -4.748 10.089 5.358 1.00 84.94 124 ILE A O 1
ATOM 973 N N . PHE A 1 125 ? -3.826 10.498 7.366 1.00 86.44 125 PHE A N 1
ATOM 974 C CA . PHE A 1 125 ? -2.512 10.880 6.854 1.00 86.44 125 PHE A CA 1
ATOM 975 C C . PHE A 1 125 ? -1.876 9.744 6.045 1.00 86.44 125 PHE A C 1
ATOM 977 O O . PHE A 1 125 ? -1.54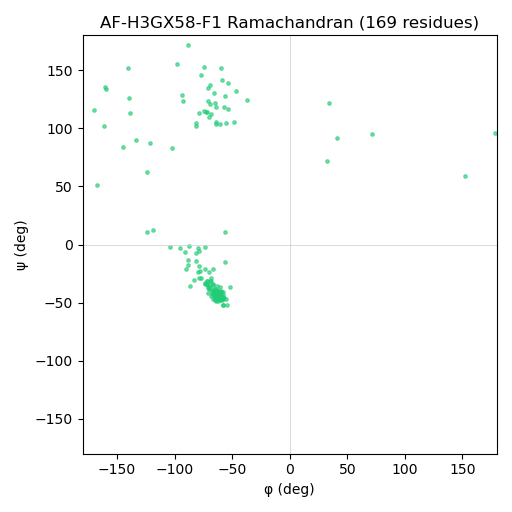1 9.945 4.875 1.00 86.44 125 PHE A O 1
ATOM 984 N N . TRP A 1 126 ? -1.796 8.538 6.612 1.00 89.06 126 TRP A N 1
ATOM 985 C CA . TRP A 1 126 ? -1.207 7.387 5.925 1.00 89.06 126 TRP A CA 1
ATOM 986 C C . TRP A 1 126 ? -1.986 6.984 4.675 1.00 89.06 126 TRP A C 1
ATOM 988 O O . TRP A 1 126 ? -1.378 6.702 3.642 1.00 89.06 126 TRP A O 1
ATOM 998 N N . LYS A 1 127 ? -3.322 7.042 4.713 1.00 87.19 127 LYS A N 1
ATOM 999 C CA . LYS A 1 127 ? -4.159 6.815 3.524 1.00 87.19 127 LYS A CA 1
ATOM 1000 C C . LYS A 1 127 ? -3.850 7.814 2.408 1.00 87.19 127 LYS A C 1
ATOM 1002 O O . LYS A 1 127 ? -3.691 7.415 1.256 1.00 87.19 127 LYS A O 1
ATOM 1007 N N . ARG A 1 128 ? -3.728 9.105 2.738 1.00 88.94 128 ARG A N 1
ATOM 1008 C CA . ARG A 1 128 ? -3.389 10.153 1.758 1.00 88.94 128 ARG A CA 1
ATOM 1009 C C . ARG A 1 128 ? -1.990 9.954 1.185 1.00 88.94 128 ARG A C 1
ATOM 1011 O O . ARG A 1 128 ? -1.806 10.106 -0.021 1.00 88.94 128 ARG A O 1
ATOM 1018 N N . LEU A 1 129 ? -1.020 9.597 2.023 1.00 91.12 129 LEU A N 1
ATOM 1019 C CA . LEU A 1 129 ? 0.346 9.346 1.577 1.00 91.12 129 LEU A CA 1
ATOM 1020 C C . LEU A 1 129 ? 0.420 8.131 0.643 1.00 91.12 129 LEU A C 1
ATOM 1022 O O . LEU A 1 129 ? 1.019 8.225 -0.427 1.00 91.12 129 LEU A O 1
ATOM 1026 N N . ALA A 1 130 ? -0.247 7.032 1.000 1.00 90.94 130 ALA A N 1
ATOM 1027 C CA . ALA A 1 130 ? -0.311 5.830 0.173 1.00 90.94 130 ALA A CA 1
ATOM 1028 C C . ALA A 1 130 ? -0.957 6.108 -1.195 1.00 90.94 130 ALA A C 1
ATOM 1030 O O . ALA A 1 130 ? -0.428 5.690 -2.225 1.00 90.94 130 ALA A O 1
ATOM 1031 N N . ALA A 1 131 ? -2.052 6.876 -1.226 1.00 91.19 131 ALA A N 1
ATOM 1032 C CA . ALA A 1 131 ? -2.698 7.277 -2.475 1.00 91.19 131 ALA A CA 1
ATOM 1033 C C . ALA A 1 131 ? -1.758 8.098 -3.377 1.00 91.19 131 ALA A C 1
ATOM 1035 O O . ALA A 1 131 ? -1.659 7.829 -4.575 1.00 91.19 131 ALA A O 1
ATOM 1036 N N . ARG A 1 132 ? -1.011 9.053 -2.804 1.00 91.56 132 ARG A N 1
ATOM 1037 C CA . ARG A 1 132 ? -0.021 9.853 -3.548 1.00 91.56 132 ARG A CA 1
ATOM 1038 C C . ARG A 1 132 ? 1.109 8.992 -4.107 1.00 91.56 132 ARG A C 1
ATOM 1040 O O . ARG A 1 132 ? 1.459 9.129 -5.277 1.00 91.56 132 ARG A O 1
ATOM 1047 N N . GLN A 1 133 ? 1.658 8.087 -3.299 1.00 95.00 133 GLN A N 1
ATOM 1048 C CA . GLN A 1 133 ? 2.715 7.172 -3.742 1.00 95.00 133 GLN A CA 1
ATOM 1049 C C . GLN A 1 133 ? 2.240 6.276 -4.887 1.00 95.00 133 GLN A C 1
ATOM 1051 O O . GLN A 1 133 ? 2.963 6.075 -5.863 1.00 95.00 133 GLN A O 1
ATOM 1056 N N . TYR A 1 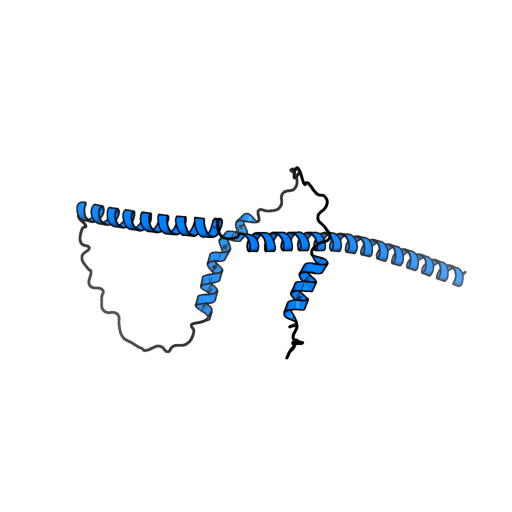134 ? 1.004 5.782 -4.803 1.00 92.81 134 TYR A N 1
ATOM 1057 C CA . TYR A 1 134 ? 0.398 5.003 -5.874 1.00 92.81 134 TYR A CA 1
ATOM 1058 C C . TYR A 1 134 ? 0.288 5.810 -7.176 1.00 92.81 134 TYR A C 1
ATOM 1060 O O . TYR A 1 134 ? 0.726 5.341 -8.226 1.00 92.81 134 TYR A O 1
ATOM 1068 N N . GLN A 1 135 ? -0.217 7.045 -7.115 1.00 94.12 135 GLN A N 1
ATOM 1069 C CA . GLN A 1 135 ? -0.314 7.919 -8.289 1.00 94.12 135 GLN A CA 1
ATOM 1070 C C . GLN A 1 135 ? 1.056 8.208 -8.915 1.00 94.12 135 GLN A C 1
ATOM 1072 O O . GLN A 1 135 ? 1.211 8.107 -10.132 1.00 94.12 135 GLN A O 1
ATOM 1077 N N . GLN A 1 136 ? 2.066 8.511 -8.093 1.00 93.69 136 GLN A N 1
ATOM 1078 C CA . GLN A 1 136 ? 3.433 8.735 -8.569 1.00 93.69 136 GLN A CA 1
ATOM 1079 C C . GLN A 1 136 ? 4.001 7.497 -9.261 1.00 93.69 136 GLN A C 1
ATOM 1081 O O . GLN A 1 136 ? 4.595 7.611 -10.335 1.00 93.69 136 GLN A O 1
ATOM 1086 N N . ARG A 1 137 ? 3.778 6.309 -8.687 1.00 97.12 137 ARG A N 1
ATOM 1087 C CA . ARG A 1 137 ? 4.176 5.045 -9.306 1.00 97.12 137 ARG A CA 1
ATOM 1088 C C . ARG A 1 137 ? 3.535 4.900 -10.686 1.00 97.12 137 ARG A C 1
ATOM 1090 O O . ARG A 1 137 ? 4.265 4.699 -11.653 1.00 97.12 137 ARG A O 1
ATOM 1097 N N . V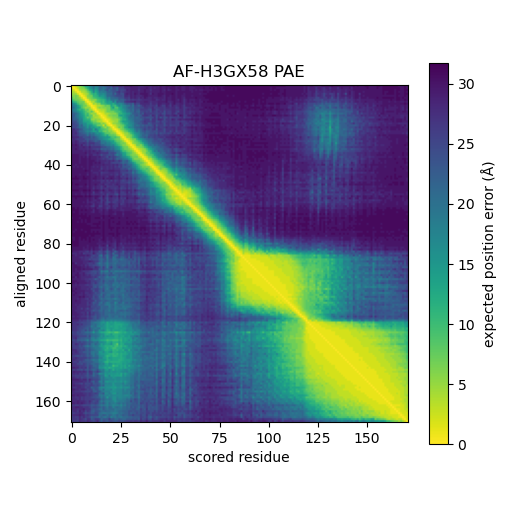AL A 1 138 ? 2.216 5.054 -10.793 1.00 96.69 138 VAL A N 1
ATOM 1098 C CA . VAL A 1 138 ? 1.491 4.933 -12.070 1.00 96.69 138 VAL A CA 1
ATOM 1099 C C . VAL A 1 138 ? 2.020 5.928 -13.108 1.00 96.69 138 VAL A C 1
ATOM 1101 O O . VAL A 1 138 ? 2.329 5.533 -14.232 1.00 96.69 138 VAL A O 1
ATOM 1104 N N . ALA A 1 139 ? 2.199 7.197 -12.733 1.00 94.38 139 ALA A N 1
ATOM 1105 C CA . ALA A 1 139 ? 2.747 8.218 -13.628 1.00 94.38 139 ALA A CA 1
ATOM 1106 C C . ALA A 1 139 ? 4.167 7.859 -14.102 1.00 94.38 139 ALA A C 1
ATOM 1108 O O . ALA A 1 139 ? 4.484 7.962 -15.289 1.00 94.38 139 ALA A O 1
ATOM 1109 N N . SER A 1 140 ? 5.010 7.368 -13.190 1.00 93.25 140 SER A N 1
ATOM 1110 C CA . SER A 1 140 ? 6.370 6.932 -13.515 1.00 93.25 140 SER A CA 1
ATOM 1111 C C . SER A 1 140 ? 6.386 5.728 -14.461 1.00 93.25 140 SER A C 1
ATOM 1113 O O . SER A 1 140 ? 7.211 5.669 -15.373 1.00 93.25 140 SER A O 1
ATOM 1115 N N . GLU A 1 141 ? 5.455 4.786 -14.292 1.00 97.50 141 GLU A N 1
ATOM 1116 C CA . GLU A 1 141 ? 5.331 3.607 -15.147 1.00 97.50 141 GLU A CA 1
ATOM 1117 C C . GLU A 1 141 ? 4.908 4.010 -16.564 1.00 97.50 141 GLU A C 1
ATOM 1119 O O . GLU A 1 141 ? 5.511 3.548 -17.539 1.00 97.50 141 GLU A O 1
ATOM 1124 N N . GLN A 1 142 ? 3.939 4.920 -16.691 1.00 97.50 142 GLN A N 1
ATOM 1125 C CA . GLN A 1 142 ? 3.505 5.463 -17.981 1.00 97.50 142 GLN A CA 1
ATOM 1126 C C . GLN A 1 142 ? 4.644 6.193 -18.702 1.00 97.50 142 GLN A C 1
ATOM 1128 O O . GLN A 1 142 ? 4.908 5.933 -19.881 1.00 97.50 142 GLN A O 1
ATOM 1133 N N . GLU A 1 143 ? 5.367 7.060 -17.994 1.00 97.06 143 GLU A N 1
ATOM 1134 C CA . GLU A 1 143 ? 6.492 7.794 -18.570 1.00 97.06 143 GLU A CA 1
ATOM 1135 C C . GLU A 1 143 ? 7.630 6.851 -18.976 1.00 97.06 143 GLU A C 1
ATOM 1137 O O . GLU A 1 143 ? 8.175 6.958 -20.074 1.00 97.06 143 GLU A O 1
ATOM 1142 N N . ASN A 1 144 ? 7.945 5.850 -18.153 1.00 98.19 144 ASN A N 1
ATOM 1143 C CA . ASN A 1 144 ? 8.945 4.839 -18.485 1.00 98.19 144 ASN A CA 1
ATOM 1144 C C . ASN A 1 144 ? 8.570 4.079 -19.769 1.00 98.19 144 ASN A C 1
ATOM 1146 O O . ASN A 1 144 ? 9.411 3.886 -20.652 1.00 98.19 144 ASN A O 1
ATOM 1150 N N . GLN A 1 145 ? 7.297 3.704 -19.929 1.00 98.31 145 GLN A N 1
ATOM 1151 C CA . GLN A 1 145 ? 6.812 3.100 -21.173 1.00 98.31 145 GLN A CA 1
ATOM 1152 C C . GLN A 1 145 ? 6.966 4.047 -22.371 1.00 98.31 145 GLN A C 1
ATOM 1154 O O . GLN A 1 145 ? 7.406 3.615 -23.443 1.00 98.31 145 GLN A O 1
ATOM 1159 N N . ARG A 1 146 ? 6.643 5.334 -22.207 1.00 98.38 146 ARG A N 1
ATOM 1160 C CA . ARG A 1 146 ? 6.822 6.352 -23.252 1.00 98.38 146 ARG A CA 1
ATOM 1161 C C . ARG A 1 146 ? 8.293 6.484 -23.654 1.00 98.38 146 ARG A C 1
ATOM 1163 O O . ARG A 1 146 ? 8.606 6.449 -24.847 1.00 98.38 146 ARG A O 1
ATOM 1170 N N . LEU A 1 147 ? 9.196 6.565 -22.680 1.00 98.31 147 LEU A N 1
ATOM 1171 C CA . LEU A 1 147 ? 10.641 6.654 -22.899 1.00 98.31 147 LEU A CA 1
ATOM 1172 C C . LEU A 1 147 ? 11.184 5.413 -23.605 1.00 98.31 147 LEU A C 1
ATOM 1174 O O . LEU A 1 147 ? 11.933 5.545 -24.572 1.00 98.31 147 LEU A O 1
ATOM 1178 N N . LYS A 1 148 ? 10.753 4.212 -23.205 1.00 98.44 148 LYS A N 1
ATOM 1179 C CA . LYS A 1 148 ? 11.120 2.960 -23.886 1.00 98.44 148 LYS A CA 1
ATOM 1180 C C . LYS A 1 148 ? 10.737 2.984 -25.366 1.00 98.44 148 LYS A C 1
ATOM 1182 O O . LYS A 1 148 ? 11.567 2.658 -26.216 1.00 98.44 148 LYS A O 1
ATOM 1187 N N . LYS A 1 149 ? 9.513 3.418 -25.689 1.00 98.38 149 LYS A N 1
ATOM 1188 C CA . LYS A 1 149 ? 9.054 3.565 -27.084 1.00 98.38 149 LYS A CA 1
ATOM 1189 C C . LYS A 1 149 ? 9.901 4.584 -27.851 1.00 98.38 149 LYS A C 1
ATOM 1191 O O . LYS A 1 149 ? 10.311 4.319 -28.982 1.00 98.38 149 LYS A O 1
ATOM 1196 N N . LEU A 1 150 ? 10.195 5.728 -27.233 1.00 98.31 150 LEU A N 1
ATOM 1197 C CA . LEU A 1 150 ? 11.014 6.772 -27.845 1.00 98.31 150 LEU A CA 1
ATOM 1198 C C . LEU A 1 150 ? 12.431 6.271 -28.147 1.00 98.31 150 LEU A C 1
ATOM 1200 O O . LEU A 1 150 ? 12.906 6.425 -29.271 1.00 98.31 150 LEU A O 1
ATOM 1204 N N . VAL A 1 151 ? 13.084 5.629 -27.178 1.00 98.38 151 VAL A N 1
ATOM 1205 C CA . VAL A 1 151 ? 14.428 5.058 -27.340 1.00 98.38 151 VAL A CA 1
ATOM 1206 C C . VAL A 1 151 ? 14.440 4.010 -28.450 1.00 98.38 151 VAL A C 1
ATOM 1208 O O . VAL A 1 151 ? 15.297 4.074 -29.331 1.00 98.38 151 VAL A O 1
ATOM 1211 N N . ALA A 1 152 ? 13.462 3.100 -28.479 1.00 98.19 152 ALA A N 1
ATOM 1212 C CA . ALA A 1 152 ? 13.351 2.100 -29.539 1.00 98.19 152 ALA A CA 1
ATOM 1213 C C . ALA A 1 152 ? 13.247 2.743 -30.936 1.00 98.19 152 ALA A C 1
ATOM 1215 O O . ALA A 1 152 ? 13.950 2.331 -31.862 1.00 98.19 152 ALA A O 1
ATOM 1216 N N . SER A 1 153 ? 12.438 3.799 -31.076 1.00 97.81 153 SER A N 1
ATOM 1217 C CA . SER A 1 153 ? 12.316 4.563 -32.325 1.00 97.81 153 SER A CA 1
ATOM 1218 C C . SER A 1 153 ? 13.642 5.217 -32.736 1.00 97.81 153 SER A C 1
ATOM 1220 O O . SER A 1 153 ? 14.069 5.095 -33.888 1.00 97.81 153 SER A O 1
ATOM 1222 N N . ARG A 1 154 ? 14.353 5.844 -31.789 1.00 97.56 154 ARG A N 1
ATOM 1223 C CA . ARG A 1 154 ? 15.659 6.473 -32.055 1.00 97.56 154 ARG A CA 1
ATOM 1224 C C . ARG A 1 154 ? 16.720 5.456 -32.463 1.00 97.56 154 ARG A C 1
ATOM 1226 O O . ARG A 1 154 ? 17.448 5.708 -33.421 1.00 97.56 154 ARG A O 1
ATOM 1233 N N . ILE A 1 155 ? 16.763 4.297 -31.808 1.00 98.19 155 ILE A N 1
ATOM 1234 C CA . ILE A 1 155 ? 17.658 3.195 -32.185 1.00 98.19 155 ILE A CA 1
ATOM 1235 C C . ILE A 1 155 ? 17.341 2.716 -33.605 1.00 98.19 155 ILE A C 1
ATOM 1237 O O . ILE A 1 155 ? 18.253 2.553 -34.414 1.00 98.19 155 ILE A O 1
ATOM 1241 N N . ALA A 1 156 ? 16.063 2.510 -33.935 1.00 97.38 156 ALA A N 1
ATOM 1242 C CA . ALA A 1 156 ? 15.661 2.077 -35.271 1.00 97.38 156 ALA A CA 1
ATOM 1243 C C . ALA A 1 156 ? 16.052 3.100 -36.350 1.00 97.38 156 ALA A C 1
ATOM 1245 O O . ALA A 1 156 ? 16.535 2.715 -37.413 1.00 97.38 156 ALA A O 1
ATOM 1246 N N . HIS A 1 157 ? 15.881 4.393 -36.072 1.00 97.50 157 HIS A N 1
ATOM 1247 C CA . HIS A 1 157 ? 16.293 5.464 -36.975 1.00 97.50 157 HIS A CA 1
ATOM 1248 C C . HIS A 1 157 ? 17.816 5.494 -37.175 1.00 97.50 157 HIS A C 1
ATOM 1250 O O . HIS A 1 157 ? 18.286 5.495 -38.310 1.00 97.50 157 HIS A O 1
ATOM 1256 N N . ALA A 1 158 ? 18.591 5.438 -36.088 1.00 97.50 158 ALA A N 1
ATOM 1257 C CA . ALA A 1 158 ? 20.052 5.414 -36.149 1.00 97.50 158 ALA A CA 1
ATOM 1258 C C . ALA A 1 158 ? 20.581 4.207 -36.941 1.00 97.50 158 ALA A C 1
ATOM 1260 O O . ALA A 1 158 ? 21.485 4.356 -37.760 1.00 97.50 158 ALA A O 1
ATOM 1261 N N . LYS A 1 159 ? 19.975 3.024 -36.760 1.00 97.00 159 LYS A N 1
ATOM 1262 C CA . LYS A 1 159 ? 20.314 1.824 -37.540 1.00 97.00 159 LYS A CA 1
ATOM 1263 C C . LYS A 1 159 ? 20.087 2.029 -39.037 1.00 97.00 159 LYS A C 1
ATOM 1265 O O . LYS A 1 159 ? 20.976 1.703 -39.813 1.00 97.00 159 LYS A O 1
ATOM 1270 N N . ARG A 1 160 ? 18.942 2.600 -39.436 1.00 95.75 160 ARG A N 1
ATOM 1271 C CA . ARG A 1 160 ? 18.634 2.878 -40.854 1.00 95.75 160 ARG A CA 1
ATOM 1272 C C . ARG A 1 160 ? 19.616 3.864 -41.480 1.00 95.75 160 ARG A C 1
ATOM 1274 O O . ARG A 1 160 ? 20.059 3.653 -42.606 1.00 95.75 160 ARG A O 1
ATOM 1281 N N . LEU A 1 161 ? 19.967 4.922 -40.750 1.00 95.44 161 LEU A N 1
ATOM 1282 C CA . LEU A 1 161 ? 20.969 5.879 -41.215 1.00 95.44 161 LEU A CA 1
ATOM 1283 C C . LEU A 1 161 ? 22.325 5.203 -41.401 1.00 95.44 161 LEU A C 1
ATOM 1285 O O . LEU A 1 161 ? 22.933 5.355 -42.452 1.00 95.44 161 LEU A O 1
ATOM 1289 N N . ASN A 1 162 ? 22.762 4.401 -40.429 1.00 95.06 162 ASN A N 1
ATOM 1290 C CA . ASN A 1 162 ? 24.024 3.677 -40.528 1.00 95.06 162 ASN A CA 1
ATOM 1291 C C . ASN A 1 162 ? 24.045 2.737 -41.747 1.00 95.06 162 ASN A C 1
ATOM 1293 O O . ASN A 1 162 ? 24.988 2.760 -42.530 1.00 95.06 162 ASN A O 1
ATOM 1297 N N . THR A 1 163 ? 22.970 1.974 -41.980 1.00 93.75 163 THR A N 1
ATOM 1298 C CA . THR A 1 163 ? 22.880 1.109 -43.168 1.00 93.75 163 THR A CA 1
ATOM 1299 C C . THR A 1 163 ? 22.913 1.901 -44.474 1.00 93.75 163 THR A C 1
ATOM 1301 O O . THR A 1 163 ? 23.589 1.479 -45.406 1.00 93.75 163 THR A O 1
ATOM 1304 N N . SER A 1 164 ? 22.242 3.057 -44.537 1.00 94.19 164 SER A N 1
ATOM 1305 C CA . SER A 1 164 ? 22.263 3.916 -45.727 1.00 94.19 164 SER A CA 1
ATOM 1306 C C . SER A 1 164 ? 23.654 4.490 -45.987 1.00 94.19 164 SER A C 1
ATOM 1308 O O . SER A 1 164 ? 24.096 4.491 -47.129 1.00 94.19 164 SER A O 1
ATOM 1310 N N . VAL A 1 165 ? 24.346 4.958 -44.944 1.00 94.12 165 VAL A N 1
ATOM 1311 C CA . VAL A 1 165 ? 25.705 5.506 -45.062 1.00 94.12 165 VAL A CA 1
ATOM 1312 C C . VAL A 1 165 ? 26.675 4.431 -45.544 1.00 94.12 165 VAL A C 1
ATOM 1314 O O . VAL A 1 165 ? 27.452 4.672 -46.465 1.00 94.12 165 VAL A O 1
ATOM 1317 N N . LEU A 1 166 ? 26.598 3.221 -44.982 1.00 92.75 166 LEU A N 1
ATOM 1318 C CA . LEU A 1 166 ? 27.410 2.099 -45.451 1.00 92.75 166 LEU A CA 1
ATOM 1319 C C . LEU A 1 166 ? 27.124 1.796 -46.929 1.00 92.75 166 LEU A C 1
ATOM 1321 O O . LEU A 1 166 ? 28.057 1.707 -47.718 1.00 92.75 166 LEU A O 1
ATOM 1325 N N . GLN A 1 167 ? 25.857 1.731 -47.343 1.00 90.25 167 GLN A N 1
ATOM 1326 C CA . GLN A 1 167 ? 25.501 1.504 -48.749 1.00 90.25 167 GLN A CA 1
ATOM 1327 C C . GLN A 1 167 ? 26.026 2.591 -49.697 1.00 90.25 167 GLN A C 1
ATOM 1329 O O . GLN A 1 167 ? 26.425 2.262 -50.809 1.00 90.25 167 GLN A O 1
ATOM 1334 N N . THR A 1 168 ? 26.055 3.859 -49.278 1.00 92.19 168 THR A N 1
ATOM 1335 C CA . THR A 1 168 ? 26.617 4.953 -50.093 1.00 92.19 168 THR A CA 1
ATOM 1336 C C . THR A 1 168 ? 28.141 4.953 -50.169 1.00 92.19 168 THR A C 1
ATOM 1338 O O . THR A 1 168 ? 28.686 5.565 -51.072 1.00 92.19 168 THR A O 1
ATOM 1341 N N . ILE A 1 169 ? 28.837 4.314 -49.225 1.00 89.81 169 ILE A N 1
ATOM 1342 C CA . ILE A 1 169 ? 30.306 4.216 -49.239 1.00 89.81 169 ILE A CA 1
ATOM 1343 C C . ILE A 1 169 ? 30.777 3.059 -50.135 1.00 89.81 169 ILE A C 1
ATOM 1345 O O . ILE A 1 169 ? 31.869 3.123 -50.691 1.00 89.81 169 ILE A O 1
ATOM 1349 N N . TYR A 1 170 ? 29.979 1.993 -50.253 1.00 78.81 170 TYR A N 1
ATOM 1350 C CA . TYR A 1 170 ? 30.337 0.781 -51.002 1.00 78.81 170 TYR A CA 1
ATOM 1351 C C . TYR A 1 170 ? 29.822 0.741 -52.456 1.00 78.81 170 TYR A C 1
ATOM 1353 O O . TYR A 1 170 ? 30.127 -0.225 -53.154 1.00 78.81 170 TYR A O 1
ATOM 1361 N N . ASN A 1 171 ? 29.065 1.748 -52.907 1.00 60.91 171 ASN A N 1
ATOM 1362 C CA . ASN A 1 171 ? 28.681 1.954 -54.315 1.00 60.91 171 ASN A CA 1
ATOM 1363 C C . ASN A 1 171 ? 29.420 3.162 -54.887 1.00 60.91 171 ASN A C 1
ATOM 1365 O O . ASN A 1 171 ? 29.784 3.105 -56.080 1.00 60.91 171 ASN A O 1
#

Radius of gyration: 34.7 Å; Cα contacts (8 Å, |Δi|>4): 2; chains: 1; bounding box: 56×86×98 Å

Solvent-accessible surface area (backbone atoms only — not comparable to full-atom values): 11080 Å² total; per-residue (Å²): 136,90,80,90,77,85,89,74,84,54,77,67,58,57,53,53,50,56,57,50,72,77,61,75,85,82,89,77,89,78,88,79,74,80,86,77,89,83,79,89,74,81,76,71,74,76,66,66,78,61,58,76,62,56,60,59,54,60,64,66,71,74,74,86,84,82,84,90,79,92,79,80,81,89,76,81,82,77,82,75,78,81,75,82,78,50,73,66,57,51,50,56,49,49,52,53,50,50,52,53,48,52,54,51,48,52,52,50,50,53,52,50,50,49,59,73,67,47,72,61,58,64,61,52,48,53,53,53,50,52,52,50,53,51,52,53,49,54,54,49,50,53,50,51,52,52,50,52,52,50,52,51,52,52,52,55,52,52,51,53,50,52,55,52,52,51,54,66,71,78,106

Mean predicted aligned error: 20.94 Å

Secondary structure (DSSP, 8-state):
----------HHHHHHHHHHHTTSS-----------S------GGGGSTTTHHHHHHHHHTS----PPPP------------PPPPHHHHHHHHHHHHHHHHHHHHHHHHHHHHHHHS-THHHHHHHHHHHHHHHHHHHHHHHHHHHHHHHHHHHHHHHHHHHHHHHHHH-

pLDDT: mean 70.87, std 21.81, range [30.59, 98.44]

Sequence (171 aa):
MPTSRSIGRTAMETTLDFITDWGMELILELDVGELNAGDSPTSVADTFDAIDGFGHFLSSATEAKQSIPVQPSPQCPTSKKRKRQTPKQEIDRLRLLEYNLTRRLETVQLESHTVRSGDNKELIFWKRLAARQYQQRVASEQENQRLKKLVASRIAHAKRLNTSVLQTIYN

Organism: Phytophthora ramorum (NCBI:txid164328)

Foldseek 3Di:
DDDDDDPDDDPVVVVVV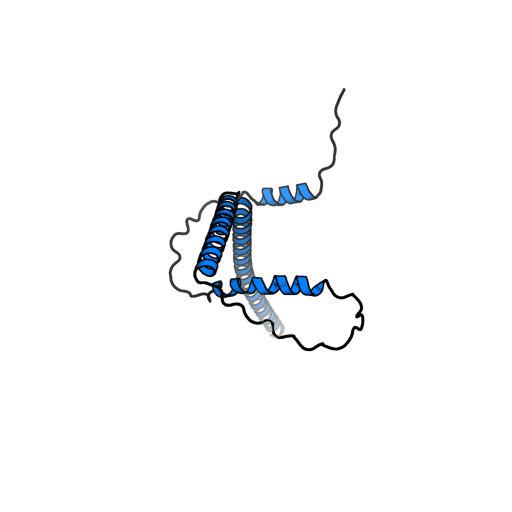VCVVVPPPDDDDDPDPDDDDDDDDDDPVVVPVPPVVVVVVVVVVPDPDDDDDDDDDDDDDDDDPDDDDDPVNVVVVVVVVVVVVVVVVVVVVVVVVCVVVPCCVVVVVVVVVVVVVVVVVVVVVVVVVVVVVVVVVVVVVVVVVVVVVVVVVVD